Protein AF-A0A4U8UQZ9-F1 (afdb_monomer_lite)

Foldseek 3Di:
DVVLVVVDVVVVVVVLCQLLDPPDPDDLLVSLLVCQVSVVLVCLLSSLVPPQDLVVLVVSCPDPCVVVGDPSSVVSSVVSSVVNLPPPDQPQDQAPVPRDGDRDPHPDQADPVPRHGNDDPPPDDDPDDDDDDDDDDDDDDDDDDDDDDDDDDDDDD

Secondary structure (DSSP, 8-state):
-HHHHTT-HHHHHHHHHHHHSTT--S-HHHHHHHHHTTT-GGGHHHHHTT---HHHHHHHHTSGGGTTS-HHHHHHHHHHHHHHTT--S--EEE-TTT--EEE-SSS--B-TTT--BS----------PPP--------------------------

Structure (mmCIF, N/CA/C/O backbone):
data_AF-A0A4U8UQZ9-F1
#
_entry.id   AF-A0A4U8UQZ9-F1
#
loop_
_atom_site.group_PDB
_atom_site.id
_atom_site.type_symbol
_atom_site.label_atom_id
_atom_site.label_alt_id
_atom_site.label_comp_id
_atom_site.label_asym_id
_atom_site.label_entity_id
_atom_site.label_seq_id
_atom_site.pdbx_PDB_ins_code
_atom_site.Cartn_x
_atom_site.Cartn_y
_atom_site.Cartn_z
_atom_site.occupancy
_atom_site.B_iso_or_equiv
_atom_site.auth_seq_id
_atom_site.auth_comp_id
_atom_site.auth_asym_id
_atom_site.auth_atom_id
_atom_site.pdbx_PDB_model_num
ATOM 1 N N . MET A 1 1 ? 17.374 1.036 -7.612 1.00 59.91 1 MET A N 1
ATOM 2 C CA . MET A 1 1 ? 17.703 1.824 -8.823 1.00 59.91 1 MET A CA 1
ATOM 3 C C . MET A 1 1 ? 18.628 1.120 -9.806 1.00 59.91 1 MET A C 1
ATOM 5 O O . MET A 1 1 ? 18.179 0.975 -10.926 1.00 59.91 1 MET A O 1
ATOM 9 N N . ALA A 1 2 ? 19.851 0.679 -9.466 1.00 73.25 2 ALA A N 1
ATOM 10 C CA . ALA A 1 2 ? 20.777 0.094 -10.462 1.00 73.25 2 ALA A CA 1
ATOM 11 C C . ALA A 1 2 ? 20.143 -1.026 -11.321 1.00 73.25 2 ALA A C 1
ATOM 13 O O . ALA A 1 2 ? 20.048 -0.868 -12.531 1.00 73.25 2 ALA A O 1
ATOM 14 N N . ALA A 1 3 ? 19.578 -2.068 -10.698 1.00 69.81 3 ALA A N 1
ATOM 15 C CA . ALA A 1 3 ? 18.838 -3.125 -11.403 1.00 69.81 3 ALA A CA 1
ATOM 16 C C . ALA A 1 3 ? 17.674 -2.599 -12.271 1.00 69.81 3 ALA A C 1
ATOM 18 O O . ALA A 1 3 ? 17.445 -3.097 -13.366 1.00 69.81 3 ALA A O 1
ATOM 19 N N . CYS A 1 4 ? 16.982 -1.554 -11.808 1.00 76.12 4 CYS A N 1
ATOM 20 C CA . CYS A 1 4 ? 15.866 -0.920 -12.514 1.00 76.12 4 CYS A CA 1
ATOM 21 C C . CYS A 1 4 ? 16.329 -0.101 -13.738 1.00 76.12 4 CYS A C 1
ATOM 23 O O . CYS A 1 4 ? 15.551 0.082 -14.660 1.00 76.12 4 CYS A O 1
ATOM 25 N N . LYS A 1 5 ? 17.594 0.351 -13.773 1.00 79.12 5 LYS A N 1
ATOM 26 C CA . LYS A 1 5 ? 18.239 0.962 -14.954 1.00 79.12 5 LYS A CA 1
ATOM 27 C C . LYS A 1 5 ? 18.824 -0.063 -15.935 1.00 79.12 5 LYS A C 1
ATOM 29 O O . LYS A 1 5 ? 19.205 0.314 -17.032 1.00 79.12 5 LYS A O 1
ATOM 34 N N . MET A 1 6 ? 18.957 -1.325 -15.523 1.00 79.75 6 MET A N 1
ATOM 35 C CA . MET A 1 6 ? 19.452 -2.421 -16.369 1.00 79.75 6 MET A CA 1
ATOM 36 C C . MET A 1 6 ? 18.316 -3.197 -17.051 1.00 79.75 6 MET A C 1
ATOM 38 O O . MET A 1 6 ? 18.593 -4.184 -17.724 1.00 79.75 6 MET A O 1
ATOM 42 N N . GLU A 1 7 ? 17.058 -2.810 -16.800 1.00 76.25 7 GLU A N 1
ATOM 43 C CA . GLU A 1 7 ? 15.822 -3.352 -17.398 1.00 76.25 7 GLU A CA 1
ATOM 44 C C . GLU A 1 7 ? 15.680 -4.889 -17.350 1.00 76.25 7 GLU A C 1
ATOM 46 O O . GLU A 1 7 ? 14.854 -5.483 -18.033 1.00 76.25 7 GLU A O 1
ATOM 51 N N . SER A 1 8 ? 16.458 -5.554 -16.490 1.00 84.44 8 SER A N 1
ATOM 52 C CA . SER A 1 8 ? 16.518 -7.011 -16.395 1.00 84.44 8 SER A CA 1
ATOM 53 C C . SER A 1 8 ? 15.419 -7.533 -15.458 1.00 84.44 8 SER A C 1
ATOM 55 O O . SER A 1 8 ? 15.542 -7.375 -14.234 1.00 84.44 8 SER A O 1
ATOM 57 N N . PRO A 1 9 ? 14.363 -8.199 -15.972 1.00 80.69 9 PRO A N 1
ATOM 58 C CA . PRO A 1 9 ? 13.234 -8.630 -15.146 1.00 80.69 9 PRO A CA 1
ATOM 59 C C . PRO A 1 9 ? 13.654 -9.678 -14.108 1.00 80.69 9 PRO A C 1
ATOM 61 O O . PRO A 1 9 ? 13.239 -9.604 -12.955 1.00 80.69 9 PRO A O 1
ATOM 64 N N . GLY A 1 10 ? 14.554 -10.601 -14.467 1.00 84.50 10 GLY A N 1
ATOM 65 C CA . GLY A 1 10 ? 15.075 -11.609 -13.539 1.00 84.50 10 GLY A CA 1
ATOM 66 C C . GLY A 1 10 ? 15.929 -11.022 -12.407 1.00 84.50 10 GLY A C 1
ATOM 67 O O . GLY A 1 10 ? 15.913 -11.544 -11.291 1.00 84.50 10 GLY A O 1
ATOM 68 N N . LEU A 1 11 ? 16.647 -9.917 -12.652 1.00 86.25 11 LEU A N 1
ATOM 69 C CA . LEU A 1 11 ? 17.384 -9.212 -11.600 1.00 86.25 11 LEU A CA 1
ATOM 70 C C . LEU A 1 11 ? 16.430 -8.427 -10.690 1.00 86.25 11 LEU A C 1
ATOM 72 O O . LEU A 1 11 ? 16.556 -8.507 -9.469 1.00 86.25 11 LEU A O 1
ATOM 76 N N . LEU A 1 12 ? 15.446 -7.731 -11.269 1.00 85.94 12 LEU A N 1
ATOM 77 C CA . LEU A 1 12 ? 14.392 -7.033 -10.527 1.00 85.94 12 LEU A CA 1
ATOM 78 C C . LEU A 1 12 ? 13.613 -7.984 -9.610 1.00 85.94 12 LEU A C 1
ATOM 80 O O . LEU A 1 12 ? 13.475 -7.702 -8.420 1.00 85.94 12 LEU A O 1
ATOM 84 N N . GLN A 1 13 ? 13.184 -9.137 -10.129 1.00 85.38 13 GLN A N 1
ATOM 85 C CA . GLN A 1 13 ? 12.465 -10.155 -9.364 1.00 85.38 13 GLN A CA 1
ATOM 86 C C . GLN A 1 13 ? 13.319 -10.702 -8.209 1.00 85.38 13 GLN A C 1
ATOM 88 O O . GLN A 1 13 ? 12.839 -10.765 -7.078 1.00 85.38 13 GLN A O 1
ATOM 93 N N . LYS A 1 14 ? 14.609 -11.001 -8.438 1.00 89.12 14 LYS A N 1
ATOM 94 C CA . LYS A 1 14 ? 15.541 -11.404 -7.365 1.00 89.12 14 LYS A CA 1
ATOM 95 C C . LYS A 1 14 ? 15.710 -10.318 -6.300 1.00 89.12 14 LYS A C 1
ATOM 97 O O . LYS A 1 14 ? 15.628 -10.620 -5.109 1.00 89.12 14 LYS A O 1
ATOM 102 N N . CYS A 1 15 ? 15.899 -9.058 -6.699 1.00 90.38 15 CYS A N 1
ATOM 103 C CA . CYS A 1 15 ? 15.970 -7.934 -5.762 1.00 90.38 15 CYS A CA 1
ATOM 104 C C . CYS A 1 15 ? 14.686 -7.805 -4.929 1.00 90.38 15 CYS A C 1
ATOM 106 O O . CYS A 1 15 ? 14.767 -7.562 -3.728 1.00 90.38 15 CYS A O 1
ATOM 108 N N . ALA A 1 16 ? 13.516 -8.006 -5.536 1.00 91.00 16 ALA A N 1
ATOM 109 C CA . ALA A 1 16 ? 12.230 -7.926 -4.855 1.00 91.00 16 ALA A CA 1
ATOM 110 C C . ALA A 1 16 ? 11.986 -9.102 -3.892 1.00 91.00 16 ALA A C 1
ATOM 112 O O . ALA A 1 16 ? 11.505 -8.886 -2.781 1.00 91.00 16 ALA A O 1
ATOM 113 N N . SER A 1 17 ? 12.385 -10.327 -4.255 1.00 91.62 17 SER A N 1
ATOM 114 C CA . SER A 1 17 ? 12.354 -11.481 -3.345 1.00 91.62 17 SER A CA 1
ATOM 115 C C . SER A 1 17 ? 13.233 -11.264 -2.109 1.00 91.62 17 SER A C 1
ATOM 117 O O . SER A 1 17 ? 12.796 -11.556 -0.998 1.00 91.62 17 SER A O 1
ATOM 119 N N . ILE A 1 18 ? 14.431 -10.688 -2.272 1.00 93.00 18 ILE A N 1
ATOM 120 C CA . ILE A 1 18 ? 15.293 -10.290 -1.145 1.00 93.00 18 ILE A CA 1
ATOM 121 C C . ILE A 1 18 ? 14.617 -9.178 -0.328 1.00 93.00 18 ILE A C 1
ATOM 123 O O . ILE A 1 18 ? 14.542 -9.255 0.897 1.00 93.00 18 ILE A O 1
ATOM 127 N N . LEU A 1 19 ? 14.063 -8.159 -0.988 1.00 94.06 19 LEU A N 1
ATOM 128 C CA . LEU A 1 19 ? 13.401 -7.032 -0.329 1.00 94.06 19 LEU A CA 1
ATOM 129 C C . LEU A 1 19 ? 12.183 -7.457 0.510 1.00 94.06 19 LEU A C 1
ATOM 131 O O . LEU A 1 19 ? 11.904 -6.839 1.537 1.00 94.06 19 LEU A O 1
ATOM 135 N N . LEU A 1 20 ? 11.483 -8.524 0.117 1.00 94.62 20 LEU A N 1
ATOM 136 C CA . LEU A 1 20 ? 10.354 -9.102 0.854 1.00 94.62 20 LEU A CA 1
ATOM 137 C C . LEU A 1 20 ? 10.741 -10.216 1.841 1.00 94.62 20 LEU A C 1
ATOM 139 O O . LEU A 1 20 ? 9.889 -10.655 2.611 1.00 94.62 20 LEU A O 1
ATOM 143 N N . ALA A 1 21 ? 12.002 -10.653 1.880 1.00 94.00 21 ALA A N 1
ATOM 144 C CA . ALA A 1 21 ? 12.445 -11.692 2.805 1.00 94.00 21 ALA A CA 1
ATOM 145 C C . ALA A 1 21 ? 12.330 -11.241 4.281 1.00 94.00 21 ALA A C 1
ATOM 147 O O . ALA A 1 21 ? 12.571 -10.068 4.595 1.00 94.00 21 ALA A O 1
ATOM 148 N N . PRO A 1 22 ? 11.999 -12.142 5.227 1.00 88.62 22 PRO A N 1
ATOM 149 C CA . PRO A 1 22 ? 11.799 -11.768 6.630 1.00 88.62 22 PRO A CA 1
ATOM 150 C C . PRO A 1 22 ? 13.084 -11.255 7.301 1.00 88.62 22 PRO A C 1
ATOM 152 O O . PRO A 1 22 ? 13.012 -10.368 8.143 1.00 88.62 22 PRO A O 1
ATOM 155 N N . HIS A 1 23 ? 14.258 -11.741 6.884 1.00 91.56 23 HIS A N 1
ATOM 156 C CA . HIS A 1 23 ? 15.564 -11.358 7.438 1.00 91.56 23 HIS A CA 1
ATOM 157 C C . HIS A 1 23 ? 16.089 -9.980 6.974 1.00 91.56 23 HIS A C 1
ATOM 159 O O . HIS A 1 23 ? 17.131 -9.528 7.448 1.00 91.56 23 HIS A O 1
ATOM 165 N N . THR A 1 24 ? 15.410 -9.313 6.035 1.00 94.06 24 THR A N 1
ATOM 166 C CA . THR A 1 24 ? 15.870 -8.040 5.453 1.00 94.06 24 THR A CA 1
ATOM 167 C C . THR A 1 24 ? 15.703 -6.876 6.435 1.00 94.06 24 THR A C 1
ATOM 169 O O . THR A 1 24 ? 14.590 -6.529 6.826 1.00 94.06 24 THR A O 1
ATOM 172 N N . GLN A 1 25 ? 16.806 -6.216 6.794 1.00 93.25 25 GLN A N 1
ATOM 173 C CA . GLN A 1 25 ? 16.871 -5.182 7.843 1.00 93.25 25 GLN A CA 1
ATOM 174 C C . GLN A 1 25 ? 16.341 -3.797 7.405 1.00 93.25 25 GLN A C 1
ATOM 176 O O . GLN A 1 25 ? 16.860 -2.757 7.799 1.00 93.25 25 GLN A O 1
ATOM 181 N N . LEU A 1 26 ? 15.304 -3.771 6.562 1.00 94.25 26 LEU A N 1
ATOM 182 C CA . LEU A 1 26 ? 14.611 -2.560 6.115 1.00 94.25 26 LEU A CA 1
ATOM 183 C C . LEU A 1 26 ? 13.177 -2.552 6.647 1.00 94.25 26 LEU A C 1
ATOM 185 O O . LEU A 1 26 ? 12.492 -3.578 6.607 1.00 94.25 26 LEU A O 1
ATOM 189 N N . SER A 1 27 ? 12.699 -1.386 7.089 1.00 94.00 27 SER A N 1
ATOM 190 C CA . SER A 1 27 ? 11.305 -1.216 7.514 1.00 94.00 27 SER A CA 1
ATOM 191 C C . SER A 1 27 ? 10.341 -1.464 6.350 1.00 94.00 27 SER A C 1
ATOM 193 O O . SER A 1 27 ? 10.671 -1.227 5.184 1.00 94.00 27 SER A O 1
ATOM 195 N N . VAL A 1 28 ? 9.119 -1.918 6.651 1.00 94.94 28 VAL A N 1
ATOM 196 C CA . VAL A 1 28 ? 8.124 -2.250 5.614 1.00 94.94 28 VAL A CA 1
ATOM 197 C C . VAL A 1 28 ? 7.804 -1.047 4.718 1.00 94.94 28 VAL A C 1
ATOM 199 O O . VAL A 1 28 ? 7.580 -1.219 3.525 1.00 94.94 28 VAL A O 1
ATOM 202 N N . PHE A 1 29 ? 7.882 0.176 5.244 1.00 96.50 29 PHE A N 1
ATOM 203 C CA . PHE A 1 29 ? 7.692 1.403 4.469 1.00 96.50 29 PHE A CA 1
ATOM 204 C C . PHE A 1 29 ? 8.840 1.709 3.501 1.00 96.50 29 PHE A C 1
ATOM 206 O O . PHE A 1 29 ? 8.591 2.127 2.370 1.00 96.50 29 PHE A O 1
ATOM 213 N N . VAL A 1 30 ? 10.094 1.448 3.891 1.00 95.75 30 VAL A N 1
ATOM 214 C CA . VAL A 1 30 ? 11.244 1.559 2.977 1.00 95.75 30 VAL A CA 1
ATOM 215 C C . VAL A 1 30 ? 11.158 0.486 1.889 1.00 95.75 30 VAL A C 1
ATOM 217 O O . VAL A 1 30 ? 11.375 0.793 0.718 1.00 95.75 30 VAL A O 1
ATOM 220 N N . ARG A 1 31 ? 10.757 -0.745 2.241 1.00 96.44 31 ARG A N 1
ATOM 221 C CA . ARG A 1 31 ? 10.490 -1.821 1.268 1.00 96.44 31 ARG A CA 1
ATOM 222 C C . ARG A 1 31 ? 9.396 -1.414 0.270 1.00 96.44 31 ARG A C 1
ATOM 224 O O . ARG A 1 31 ? 9.630 -1.469 -0.933 1.00 96.44 31 ARG A O 1
ATOM 231 N N . LEU A 1 32 ? 8.254 -0.921 0.758 1.00 96.88 32 LEU A N 1
ATOM 232 C CA . LEU A 1 32 ? 7.142 -0.413 -0.056 1.00 96.88 32 LEU A CA 1
ATOM 233 C C . LEU A 1 32 ? 7.603 0.697 -1.016 1.00 96.88 32 LEU A C 1
ATOM 235 O O . LEU A 1 32 ? 7.371 0.612 -2.219 1.00 96.88 32 LEU A O 1
ATOM 239 N N . SER A 1 33 ? 8.319 1.695 -0.490 1.00 96.12 33 SER A N 1
ATOM 240 C CA . SER A 1 33 ? 8.832 2.840 -1.257 1.00 96.12 33 SER A CA 1
ATOM 241 C C . SER A 1 33 ? 9.821 2.430 -2.354 1.00 96.12 33 SER A C 1
ATOM 243 O O . SER A 1 33 ? 9.914 3.092 -3.383 1.00 96.12 33 SER A O 1
ATOM 245 N N . LEU A 1 34 ? 10.583 1.351 -2.148 1.00 94.94 34 LEU A N 1
ATOM 246 C CA . LEU A 1 34 ? 11.518 0.818 -3.143 1.00 94.94 34 LEU A CA 1
ATOM 247 C C . LEU A 1 34 ? 10.819 -0.008 -4.233 1.00 94.94 34 LEU A C 1
ATOM 249 O O . LEU A 1 34 ? 11.265 0.031 -5.379 1.00 94.94 34 LEU A O 1
ATOM 253 N N . LEU A 1 35 ? 9.732 -0.716 -3.903 1.00 95.19 35 LEU A N 1
ATOM 254 C CA . LEU A 1 35 ? 8.890 -1.403 -4.890 1.00 95.19 35 LEU A CA 1
ATOM 255 C C . LEU A 1 35 ? 8.160 -0.395 -5.787 1.00 95.19 35 LEU A C 1
ATOM 257 O O . LEU A 1 35 ? 8.217 -0.521 -7.007 1.00 95.19 35 LEU A O 1
ATOM 261 N N . ASP A 1 36 ? 7.548 0.629 -5.185 1.00 95.56 36 ASP A N 1
ATOM 262 C CA . ASP A 1 36 ? 6.826 1.705 -5.879 1.00 95.56 36 ASP A CA 1
ATOM 263 C C . ASP A 1 36 ? 7.738 2.460 -6.866 1.00 95.56 36 ASP A C 1
ATOM 265 O O . ASP A 1 36 ? 7.461 2.522 -8.061 1.00 95.56 36 ASP A O 1
ATOM 269 N N . ARG A 1 37 ? 8.916 2.917 -6.412 1.00 93.44 37 ARG A N 1
ATOM 270 C CA . ARG A 1 37 ? 9.893 3.649 -7.250 1.00 93.44 37 ARG A CA 1
ATOM 271 C C . ARG A 1 37 ? 10.551 2.830 -8.368 1.00 93.44 37 ARG A C 1
ATOM 273 O O . ARG A 1 37 ? 11.208 3.417 -9.224 1.00 93.44 37 ARG A O 1
ATOM 280 N N . CYS A 1 38 ? 10.428 1.502 -8.355 1.00 92.00 38 CYS A N 1
ATOM 281 C CA . CYS A 1 38 ? 10.831 0.640 -9.472 1.00 92.00 38 CYS A CA 1
ATOM 282 C C . CYS A 1 38 ? 9.629 -0.056 -10.139 1.00 92.00 38 CYS A C 1
ATOM 284 O O . CYS A 1 38 ? 9.819 -1.049 -10.835 1.00 92.00 38 CYS A O 1
ATOM 286 N N . TYR A 1 39 ? 8.412 0.475 -9.956 1.00 91.56 39 TYR A N 1
ATOM 287 C CA . TYR A 1 39 ? 7.171 0.048 -10.617 1.00 91.56 39 TYR A CA 1
ATOM 288 C C . TYR A 1 39 ? 6.756 -1.415 -10.372 1.00 91.56 39 TYR A C 1
ATOM 290 O O . TYR A 1 39 ? 5.914 -1.959 -11.087 1.00 91.56 39 TYR A O 1
ATOM 298 N N . LEU A 1 40 ? 7.281 -2.051 -9.317 1.00 92.19 40 LEU A N 1
ATOM 299 C CA . LEU A 1 40 ? 7.018 -3.448 -8.938 1.00 92.19 40 LEU A CA 1
ATOM 300 C C . LEU A 1 40 ? 5.676 -3.588 -8.195 1.00 92.19 40 LEU A C 1
ATOM 302 O O . LEU A 1 40 ? 5.581 -4.167 -7.110 1.00 92.19 40 LEU A O 1
ATOM 306 N N . HIS A 1 41 ? 4.626 -3.008 -8.776 1.00 92.94 41 HIS A N 1
ATOM 307 C CA . HIS A 1 41 ? 3.338 -2.783 -8.125 1.00 92.94 41 HIS A CA 1
ATOM 308 C C . HIS A 1 41 ? 2.601 -4.071 -7.734 1.00 92.94 41 HIS A C 1
ATOM 310 O O . HIS A 1 41 ? 1.861 -4.073 -6.755 1.00 92.94 41 HIS A O 1
ATOM 316 N N . GLU A 1 42 ? 2.822 -5.168 -8.459 1.00 92.06 42 GLU A N 1
ATOM 317 C CA . GLU A 1 42 ? 2.255 -6.494 -8.162 1.00 92.06 42 GLU A CA 1
ATOM 318 C C . GLU A 1 42 ? 2.712 -7.030 -6.795 1.00 92.06 42 GLU A C 1
ATOM 320 O O . GLU A 1 42 ? 2.003 -7.783 -6.133 1.00 92.06 42 GLU A O 1
ATOM 325 N N . MET A 1 43 ? 3.883 -6.589 -6.328 1.00 94.31 43 MET A N 1
ATOM 326 C CA . MET A 1 43 ? 4.504 -7.052 -5.087 1.00 94.31 43 MET A CA 1
ATOM 327 C C . MET A 1 43 ? 4.172 -6.154 -3.880 1.00 94.31 43 MET A C 1
ATOM 329 O O . MET A 1 43 ? 4.531 -6.486 -2.745 1.00 94.31 43 MET A O 1
ATOM 333 N N . LEU A 1 44 ? 3.443 -5.046 -4.085 1.00 95.50 44 LEU A N 1
ATOM 334 C CA . LEU A 1 44 ? 3.007 -4.148 -3.007 1.00 95.50 44 LEU A CA 1
ATOM 335 C C . LEU A 1 44 ? 2.070 -4.848 -2.018 1.00 95.50 44 LEU A C 1
ATOM 337 O O . LEU A 1 44 ? 2.215 -4.658 -0.814 1.00 95.50 44 LEU A O 1
ATOM 341 N N . GLU A 1 45 ? 1.149 -5.690 -2.489 1.00 95.19 45 GLU A N 1
ATOM 342 C CA . GLU A 1 45 ? 0.203 -6.400 -1.617 1.00 95.19 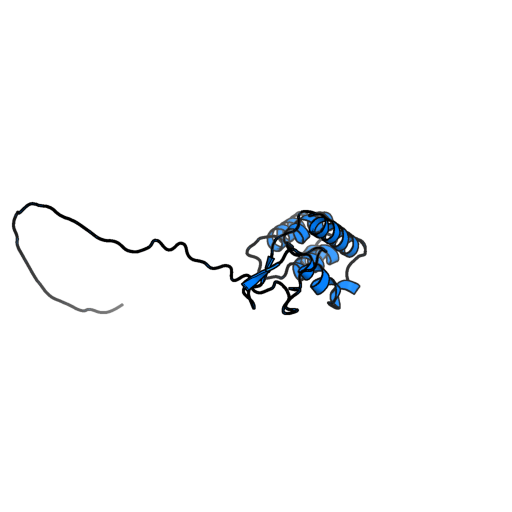45 GLU A CA 1
ATOM 343 C C . GLU A 1 45 ? 0.926 -7.394 -0.687 1.00 95.19 45 GLU A C 1
ATOM 345 O O . GLU A 1 45 ? 0.660 -7.436 0.516 1.00 95.19 45 GLU A O 1
ATOM 350 N N . GLN A 1 46 ? 1.931 -8.113 -1.204 1.00 95.75 46 GLN A N 1
ATOM 351 C CA . GLN A 1 46 ? 2.801 -8.968 -0.392 1.00 95.75 46 GLN A CA 1
ATOM 352 C C . GLN A 1 46 ? 3.651 -8.149 0.597 1.00 95.75 46 GLN A C 1
ATOM 354 O O . GLN A 1 46 ? 3.862 -8.589 1.728 1.00 95.75 46 GLN A O 1
ATOM 359 N N . CYS A 1 47 ? 4.091 -6.943 0.219 1.00 96.81 47 CYS A N 1
ATOM 360 C CA . CYS A 1 47 ? 4.782 -6.028 1.129 1.00 96.81 47 CYS A CA 1
ATOM 361 C C . CYS A 1 47 ? 3.870 -5.577 2.281 1.00 96.81 47 CYS A C 1
ATOM 363 O O . CYS A 1 47 ? 4.222 -5.695 3.454 1.00 96.81 47 CYS A O 1
ATOM 365 N N . LEU A 1 48 ? 2.663 -5.117 1.953 1.00 96.56 48 LEU A N 1
ATOM 366 C CA . LEU A 1 48 ? 1.647 -4.668 2.905 1.00 96.56 48 LEU A CA 1
ATOM 367 C C . LEU A 1 48 ? 1.116 -5.810 3.781 1.00 96.56 48 LEU A C 1
ATOM 369 O O . LEU A 1 48 ? 0.681 -5.566 4.908 1.00 96.56 48 LEU A O 1
ATOM 373 N N . ARG A 1 49 ? 1.208 -7.068 3.326 1.00 95.12 49 ARG A N 1
ATOM 374 C CA . ARG A 1 49 ? 0.869 -8.246 4.137 1.00 95.12 49 ARG A CA 1
ATOM 375 C C . ARG A 1 49 ? 1.717 -8.403 5.403 1.00 95.12 49 ARG A C 1
ATOM 377 O O . ARG A 1 49 ? 1.197 -8.988 6.352 1.00 95.12 49 ARG A O 1
ATOM 384 N N . MET A 1 50 ? 2.921 -7.820 5.461 1.00 94.19 50 MET A N 1
ATOM 385 C CA . MET A 1 50 ? 3.756 -7.743 6.675 1.00 94.19 50 MET A CA 1
ATOM 386 C C . MET A 1 50 ? 3.242 -6.744 7.732 1.00 94.19 50 MET A C 1
ATOM 388 O O . MET A 1 50 ? 3.752 -6.718 8.849 1.00 94.19 50 MET A O 1
ATOM 392 N N . ILE A 1 51 ? 2.260 -5.895 7.406 1.00 92.88 51 ILE A N 1
ATOM 393 C CA . ILE A 1 51 ? 1.739 -4.875 8.326 1.00 92.88 51 ILE A CA 1
ATOM 394 C C . ILE A 1 51 ? 0.509 -5.425 9.038 1.00 92.88 51 ILE A C 1
ATOM 396 O O . ILE A 1 51 ? -0.542 -5.607 8.420 1.00 92.88 51 ILE A O 1
ATOM 400 N N . HIS A 1 52 ? 0.638 -5.711 10.331 1.00 88.75 52 HIS A N 1
ATOM 401 C CA . HIS A 1 52 ? -0.400 -6.384 11.122 1.00 88.75 52 HIS A CA 1
ATOM 402 C C . HIS A 1 52 ? -1.249 -5.428 11.974 1.00 88.75 52 HIS A C 1
ATOM 404 O O . HIS A 1 52 ? -2.245 -5.862 12.553 1.00 88.75 52 HIS A O 1
ATOM 410 N N . ARG A 1 53 ? -0.875 -4.145 12.034 1.00 84.25 53 ARG A N 1
ATOM 411 C CA . ARG A 1 53 ? -1.513 -3.099 12.844 1.00 84.25 53 ARG A CA 1
ATOM 412 C C . ARG A 1 53 ? -1.925 -1.901 11.984 1.00 84.25 53 ARG A C 1
ATOM 414 O O . ARG A 1 53 ? -1.098 -1.445 11.192 1.00 84.25 53 ARG A O 1
ATOM 421 N N . PRO A 1 54 ? -3.154 -1.369 12.111 1.00 87.50 54 PRO A N 1
ATOM 422 C CA . PRO A 1 54 ? -3.542 -0.142 11.417 1.00 87.50 54 PRO A CA 1
ATOM 423 C C . PRO A 1 54 ? -2.715 1.073 11.868 1.00 87.50 54 PRO A C 1
ATOM 425 O O . PRO A 1 54 ? -2.449 1.942 11.042 1.00 87.50 54 PRO A O 1
ATOM 428 N N . GLU A 1 55 ? -2.242 1.114 13.121 1.00 86.69 55 GLU A N 1
ATOM 429 C CA . GLU A 1 55 ? -1.397 2.201 13.643 1.00 86.69 55 GLU A CA 1
ATOM 430 C C . GLU A 1 55 ? -0.135 2.397 12.785 1.00 86.69 55 GLU A C 1
ATOM 432 O O . GLU A 1 55 ? 0.195 3.524 12.431 1.00 86.69 55 GLU A O 1
ATOM 437 N N . GLN A 1 56 ? 0.496 1.304 12.338 1.00 90.06 56 GLN A N 1
ATOM 438 C CA . GLN A 1 56 ? 1.688 1.354 11.482 1.00 90.06 56 GLN A CA 1
ATOM 439 C C . GLN A 1 56 ? 1.410 2.036 10.131 1.00 90.06 56 GLN A C 1
ATOM 441 O O . GLN A 1 56 ? 2.268 2.740 9.609 1.00 90.06 56 GLN A O 1
ATOM 446 N N . LEU A 1 57 ? 0.210 1.870 9.556 1.00 93.56 57 LEU A N 1
ATOM 447 C CA . LEU A 1 57 ? -0.175 2.562 8.317 1.00 93.56 57 LEU A CA 1
ATOM 448 C C . LEU A 1 57 ? -0.427 4.052 8.557 1.00 93.56 57 LEU A C 1
ATOM 450 O O . LEU A 1 57 ? -0.068 4.869 7.710 1.00 93.56 57 LEU A O 1
ATOM 454 N N . LEU A 1 58 ? -0.998 4.406 9.711 1.00 92.19 58 LEU A N 1
ATOM 455 C CA . LEU A 1 58 ? -1.204 5.798 10.110 1.00 92.19 58 LEU A CA 1
ATOM 456 C C . LEU A 1 58 ? 0.143 6.499 10.359 1.00 92.19 58 LEU A C 1
ATOM 458 O O . LEU A 1 58 ? 0.357 7.602 9.858 1.00 92.19 58 LEU A O 1
ATOM 462 N N . GLU A 1 59 ? 1.081 5.850 11.051 1.00 90.88 59 GLU A N 1
ATOM 463 C CA . GLU A 1 59 ? 2.473 6.302 11.227 1.00 90.88 59 GLU A CA 1
ATOM 464 C C . GLU A 1 59 ? 3.202 6.461 9.883 1.00 90.88 59 GLU A C 1
ATOM 466 O O . GLU A 1 59 ? 3.923 7.435 9.675 1.00 90.88 59 GLU A O 1
ATOM 471 N N . MET A 1 60 ? 3.002 5.533 8.942 1.00 94.44 60 MET A N 1
ATOM 472 C CA . MET A 1 60 ? 3.556 5.626 7.586 1.00 94.44 60 MET A CA 1
ATOM 473 C C . MET A 1 60 ? 2.975 6.809 6.804 1.00 94.44 60 MET A C 1
ATOM 475 O O . MET A 1 60 ? 3.730 7.516 6.142 1.00 94.44 60 MET A O 1
ATOM 479 N N . SER A 1 61 ? 1.666 7.071 6.910 1.00 94.50 61 SER A N 1
ATOM 480 C CA . SER A 1 61 ? 1.017 8.199 6.222 1.00 94.50 61 SER A CA 1
ATOM 481 C C . SER A 1 61 ? 1.421 9.587 6.740 1.00 94.50 61 SER A C 1
ATOM 483 O O . SER A 1 61 ? 1.216 10.576 6.047 1.00 94.50 61 SER A O 1
ATOM 485 N N . GLN A 1 62 ? 2.036 9.672 7.925 1.00 93.69 62 GLN A N 1
ATOM 486 C CA . GLN A 1 62 ? 2.546 10.924 8.504 1.00 93.69 62 GLN A CA 1
ATOM 487 C C . GLN A 1 62 ? 3.995 11.248 8.090 1.00 93.69 62 GLN A C 1
ATOM 489 O O . GLN A 1 62 ? 4.505 12.322 8.404 1.00 93.69 62 GLN A O 1
ATOM 494 N N . GLN A 1 63 ? 4.690 10.337 7.402 1.00 93.62 63 GLN A N 1
ATOM 495 C CA . GLN A 1 63 ? 6.075 10.543 6.972 1.00 93.62 63 GLN A CA 1
ATOM 496 C C . GLN A 1 63 ? 6.127 11.246 5.613 1.00 93.62 63 GLN A C 1
ATOM 498 O O . GLN A 1 63 ? 5.418 10.852 4.695 1.00 93.62 63 GLN A O 1
ATOM 503 N N . GLN A 1 64 ? 7.037 12.211 5.434 1.00 93.19 64 GLN A N 1
ATOM 504 C CA . GLN A 1 64 ? 7.181 12.989 4.186 1.00 93.19 64 GLN A CA 1
ATOM 505 C C . GLN A 1 64 ? 7.283 12.120 2.916 1.00 93.19 64 GLN A C 1
ATOM 507 O O . GLN A 1 64 ? 6.755 12.481 1.869 1.00 93.19 64 GLN A O 1
ATOM 512 N N . THR A 1 65 ? 7.903 10.938 3.014 1.00 92.38 65 THR A N 1
ATOM 513 C CA . THR A 1 65 ? 8.005 9.960 1.917 1.00 92.38 65 THR A CA 1
ATOM 514 C C . THR A 1 65 ? 6.645 9.482 1.386 1.00 92.38 65 THR A C 1
ATOM 516 O O . THR A 1 65 ? 6.581 9.050 0.238 1.00 92.38 65 THR A O 1
ATOM 519 N N . TYR A 1 66 ? 5.566 9.564 2.174 1.00 95.75 66 TYR A N 1
ATOM 520 C CA . TYR A 1 66 ? 4.212 9.167 1.773 1.00 95.75 66 TYR A CA 1
ATOM 521 C C . TYR A 1 66 ? 3.676 10.019 0.617 1.00 95.75 66 TYR A C 1
ATOM 523 O O . TYR A 1 66 ? 3.098 9.476 -0.323 1.00 95.75 66 TYR A O 1
ATOM 531 N N . GLU A 1 67 ? 3.949 11.326 0.613 1.00 94.62 67 GLU A N 1
ATOM 532 C CA . GLU A 1 67 ? 3.563 12.207 -0.500 1.00 94.62 67 GLU A CA 1
ATOM 533 C C . GLU A 1 67 ? 4.376 11.948 -1.775 1.00 94.62 67 GLU A C 1
ATOM 535 O O . GLU A 1 67 ? 3.925 12.256 -2.877 1.00 94.62 67 GLU A O 1
ATOM 540 N N . CYS A 1 68 ? 5.539 11.303 -1.647 1.00 95.62 68 CYS A N 1
ATOM 541 C CA . CYS A 1 68 ? 6.338 10.830 -2.775 1.00 95.62 68 CYS A CA 1
ATOM 542 C C . CYS A 1 68 ? 5.896 9.457 -3.319 1.00 95.62 68 CYS A C 1
ATOM 544 O O . CYS A 1 68 ? 6.546 8.957 -4.238 1.00 95.62 68 CYS A O 1
ATOM 546 N N . LEU A 1 69 ? 4.862 8.820 -2.751 1.00 97.25 69 LEU A N 1
ATOM 547 C CA . LEU A 1 69 ? 4.339 7.541 -3.241 1.00 97.25 69 LEU A CA 1
ATOM 548 C C . LEU A 1 69 ? 3.321 7.733 -4.367 1.00 97.25 69 LEU A C 1
ATOM 550 O O . LEU A 1 69 ? 2.473 8.637 -4.335 1.00 97.25 69 LEU A O 1
ATOM 554 N N . SER A 1 70 ? 3.341 6.804 -5.324 1.00 97.50 70 SER A N 1
ATOM 555 C CA . SER A 1 70 ? 2.335 6.741 -6.380 1.00 97.50 70 SER A CA 1
ATOM 556 C C . SER A 1 70 ? 0.923 6.599 -5.803 1.00 97.50 70 SER A C 1
ATOM 558 O O . SER A 1 70 ? 0.702 6.032 -4.726 1.00 97.50 70 SER A O 1
ATOM 560 N N . THR A 1 71 ? -0.074 7.054 -6.564 1.00 97.00 71 THR A N 1
ATOM 561 C CA . THR A 1 71 ? -1.491 6.861 -6.226 1.00 97.00 71 THR A CA 1
ATOM 562 C C . THR A 1 71 ? -1.829 5.381 -6.024 1.00 97.00 71 THR A C 1
ATOM 564 O O . THR A 1 71 ? -2.673 5.067 -5.191 1.00 97.00 71 THR A O 1
ATOM 567 N N . LYS A 1 72 ? -1.130 4.462 -6.714 1.00 97.19 72 LYS A N 1
ATOM 568 C CA . LYS A 1 72 ? -1.335 3.012 -6.585 1.00 97.19 72 LYS A CA 1
ATOM 569 C C . LYS A 1 72 ? -0.760 2.450 -5.282 1.00 97.19 72 LYS A C 1
ATOM 571 O O . LYS A 1 72 ? -1.393 1.590 -4.670 1.00 97.19 72 LYS A O 1
ATOM 576 N N . ALA A 1 73 ? 0.391 2.933 -4.810 1.00 97.62 73 ALA A N 1
ATOM 577 C CA . ALA A 1 73 ? 0.902 2.558 -3.489 1.00 97.62 73 ALA A CA 1
ATOM 578 C C . ALA A 1 73 ? 0.042 3.141 -2.358 1.00 97.62 73 ALA A C 1
ATOM 580 O O . ALA A 1 73 ? -0.278 2.423 -1.407 1.00 97.62 73 ALA A O 1
ATOM 581 N N . ARG A 1 74 ? -0.402 4.400 -2.486 1.00 97.94 74 ARG A N 1
ATOM 582 C CA . ARG A 1 74 ? -1.296 5.038 -1.507 1.00 97.94 74 ARG A CA 1
ATOM 583 C C . ARG A 1 74 ? -2.676 4.376 -1.446 1.00 97.94 74 ARG A C 1
ATOM 585 O O . ARG A 1 74 ? -3.138 4.091 -0.344 1.00 97.94 74 ARG A O 1
ATOM 592 N N . SER A 1 75 ? -3.293 4.031 -2.581 1.00 97.50 75 SER A N 1
ATOM 593 C CA . SER A 1 75 ? -4.547 3.257 -2.579 1.00 97.50 75 SER A CA 1
ATOM 594 C C . SER A 1 75 ? -4.351 1.880 -1.940 1.00 97.50 75 SER A C 1
ATOM 596 O O . SER A 1 75 ? -5.087 1.534 -1.024 1.00 97.50 75 SER A O 1
ATOM 598 N N . SER A 1 76 ? -3.284 1.155 -2.304 1.00 97.50 76 SER A N 1
ATOM 599 C CA . SER A 1 76 ? -2.972 -0.161 -1.722 1.00 97.50 76 SER A CA 1
ATOM 600 C C . SER A 1 76 ? -2.795 -0.102 -0.195 1.00 97.50 76 SER A C 1
ATOM 602 O O . SER A 1 76 ? -3.244 -0.998 0.523 1.00 97.50 76 SER A O 1
ATOM 604 N N . MET A 1 77 ? -2.174 0.963 0.335 1.00 97.31 77 MET A N 1
ATOM 605 C CA . MET A 1 77 ? -2.098 1.206 1.783 1.00 97.31 77 MET A CA 1
ATOM 606 C C . MET A 1 77 ? -3.484 1.392 2.415 1.00 97.31 77 MET A C 1
ATOM 608 O O . MET A 1 77 ? -3.732 0.842 3.490 1.00 97.31 77 MET A O 1
ATOM 612 N N . MET A 1 78 ? -4.392 2.125 1.764 1.00 96.25 78 MET A N 1
ATOM 613 C CA . MET A 1 78 ? -5.766 2.316 2.247 1.00 96.25 78 MET A CA 1
ATOM 614 C C . MET A 1 78 ? -6.594 1.028 2.165 1.00 96.25 78 MET A C 1
ATOM 616 O O . MET A 1 78 ? -7.324 0.723 3.105 1.00 96.25 78 MET A O 1
ATOM 620 N N . ASP A 1 79 ? -6.419 0.211 1.123 1.00 95.50 79 ASP A N 1
ATOM 621 C CA . ASP A 1 79 ? -7.042 -1.114 1.020 1.00 95.50 79 ASP A CA 1
ATOM 622 C C . ASP A 1 79 ? -6.584 -2.030 2.163 1.00 95.50 79 ASP A C 1
ATOM 624 O O . ASP A 1 79 ? -7.403 -2.674 2.830 1.00 95.50 79 ASP A O 1
ATOM 628 N N . ARG A 1 80 ? -5.276 -2.036 2.473 1.00 94.88 80 ARG A N 1
ATOM 629 C CA . ARG A 1 80 ? -4.740 -2.769 3.630 1.00 94.88 80 ARG A CA 1
ATOM 630 C C . ARG A 1 80 ? -5.309 -2.242 4.948 1.00 94.88 80 ARG A C 1
ATOM 632 O O . ARG A 1 80 ? -5.675 -3.055 5.798 1.00 94.88 80 ARG A O 1
ATOM 639 N N . LEU A 1 81 ? -5.421 -0.924 5.118 1.00 93.19 81 LEU A N 1
ATOM 640 C CA . LEU A 1 81 ? -6.032 -0.312 6.302 1.00 93.19 81 LEU A CA 1
ATOM 641 C C . LEU A 1 81 ? -7.499 -0.745 6.444 1.00 93.19 81 LEU A C 1
ATOM 643 O O . LEU A 1 81 ? -7.903 -1.212 7.506 1.00 93.19 81 LEU A O 1
ATOM 647 N N . ALA A 1 82 ? -8.268 -0.696 5.356 1.00 91.62 82 ALA A N 1
ATOM 648 C CA . ALA A 1 82 ? -9.663 -1.120 5.312 1.00 91.62 82 ALA A CA 1
ATOM 649 C C . ALA A 1 82 ? -9.852 -2.626 5.567 1.00 91.62 82 ALA A C 1
ATOM 651 O O . ALA A 1 82 ? -10.932 -3.024 5.996 1.00 91.62 82 ALA A O 1
ATOM 652 N N . VAL A 1 83 ? -8.846 -3.472 5.313 1.00 90.31 83 VAL A N 1
ATOM 653 C CA . VAL A 1 83 ? -8.838 -4.896 5.706 1.00 90.31 83 VAL A CA 1
ATOM 654 C C . VAL A 1 83 ? -8.499 -5.070 7.190 1.00 90.31 83 VAL A C 1
ATOM 656 O O . VAL A 1 83 ? -9.158 -5.852 7.872 1.00 90.31 83 VAL A O 1
ATOM 659 N N . LEU A 1 84 ? -7.517 -4.331 7.718 1.00 86.62 84 LEU A N 1
ATOM 660 C CA . LEU A 1 84 ? -7.139 -4.394 9.137 1.00 86.62 84 LEU A CA 1
ATOM 661 C C . LEU A 1 84 ? -8.257 -3.880 10.061 1.00 86.62 84 LEU A C 1
ATOM 663 O O . LEU A 1 84 ? -8.508 -4.481 11.104 1.00 86.62 84 LEU A O 1
ATOM 667 N N . LEU A 1 85 ? -8.968 -2.825 9.650 1.00 83.88 85 LEU A N 1
ATOM 668 C CA . LEU A 1 85 ? -10.135 -2.284 10.355 1.00 83.88 85 LEU A CA 1
ATOM 669 C C . LEU A 1 85 ? -11.402 -3.144 10.188 1.00 83.88 85 LEU A C 1
ATOM 671 O O . LEU A 1 85 ? -12.306 -3.053 11.011 1.00 83.88 85 LEU A O 1
ATOM 675 N N . ARG A 1 86 ? -11.476 -4.016 9.169 1.00 82.31 86 ARG A N 1
ATOM 676 C CA . ARG A 1 86 ? -12.649 -4.877 8.906 1.00 82.31 86 ARG A CA 1
ATOM 677 C C . ARG A 1 86 ? -12.808 -6.069 9.855 1.00 82.31 86 ARG A C 1
ATOM 679 O O . ARG A 1 86 ? -13.700 -6.878 9.630 1.00 82.31 86 ARG A O 1
ATOM 686 N N . LYS A 1 87 ? -11.991 -6.194 10.909 1.00 59.34 87 LYS A N 1
ATOM 687 C CA . LYS A 1 87 ? -12.199 -7.167 11.998 1.00 59.34 87 LYS A CA 1
ATOM 688 C C . LYS A 1 87 ? -13.243 -6.622 12.992 1.00 59.34 87 LYS A C 1
ATOM 690 O O . LYS A 1 87 ? -12.876 -5.789 13.815 1.00 59.34 87 LYS A O 1
ATOM 695 N N . PRO A 1 88 ? -14.506 -7.095 12.990 1.00 52.31 88 PRO A N 1
ATOM 696 C CA . PRO A 1 88 ? -15.596 -6.473 13.741 1.00 52.31 88 PRO A CA 1
ATOM 697 C C . PRO A 1 88 ? -15.930 -7.227 15.042 1.00 52.31 88 PRO A C 1
ATOM 699 O O . PRO A 1 88 ? -17.014 -7.076 15.594 1.00 52.31 88 PRO A O 1
ATOM 702 N N . GLY A 1 89 ? -15.013 -8.062 15.536 1.00 48.16 89 GLY A N 1
ATOM 703 C CA . GLY A 1 89 ? -15.103 -8.638 16.876 1.00 48.16 89 GLY A CA 1
ATOM 704 C C . GLY A 1 89 ? -14.410 -7.715 17.871 1.00 48.16 89 GLY A C 1
ATOM 705 O O . GLY A 1 89 ? -13.239 -7.393 17.666 1.00 48.16 89 GLY A O 1
ATOM 706 N N . LEU A 1 90 ? -15.104 -7.315 18.943 1.00 53.00 90 LEU A N 1
ATOM 707 C CA . LEU A 1 90 ? -14.535 -6.493 20.014 1.00 53.00 90 LEU A CA 1
ATOM 708 C C . LEU A 1 90 ? -13.353 -7.235 20.656 1.00 53.00 90 LEU A C 1
ATOM 710 O O . LEU A 1 90 ? -13.532 -8.108 21.504 1.00 53.00 90 LEU A O 1
ATOM 714 N N . GLN A 1 91 ? -12.132 -6.897 20.240 1.00 53.12 91 GLN A N 1
ATOM 715 C CA . GLN A 1 91 ? -10.916 -7.406 20.862 1.00 53.12 91 GLN A CA 1
ATOM 716 C C . GLN A 1 91 ? -10.832 -6.828 22.279 1.00 53.12 91 GLN A C 1
ATOM 718 O O . GLN A 1 91 ? -10.639 -5.625 22.456 1.00 53.12 91 GLN A O 1
ATOM 723 N N . LEU A 1 92 ? -10.978 -7.693 23.284 1.00 59.78 92 LEU A N 1
ATOM 724 C CA . LEU A 1 92 ? -10.665 -7.371 24.672 1.00 59.78 92 LEU A CA 1
ATOM 725 C C . LEU A 1 92 ? -9.176 -7.031 24.754 1.00 59.78 92 LEU A C 1
ATOM 727 O O . LEU A 1 92 ? -8.338 -7.929 24.672 1.00 59.78 92 LEU A O 1
ATOM 731 N N . HIS A 1 93 ? -8.835 -5.749 24.899 1.00 67.69 93 HIS A N 1
ATOM 732 C CA . HIS A 1 93 ? -7.444 -5.362 25.104 1.00 67.69 93 HIS A CA 1
ATOM 733 C C . HIS A 1 93 ? -7.138 -5.311 26.602 1.00 67.69 93 HIS A C 1
ATOM 735 O O . HIS A 1 93 ? -7.839 -4.657 27.377 1.00 67.69 93 HIS A O 1
ATOM 741 N N . THR A 1 94 ? -6.065 -5.984 27.010 1.00 71.94 94 THR A N 1
ATOM 742 C CA . THR A 1 94 ? -5.469 -5.812 28.337 1.00 71.94 94 THR A CA 1
ATOM 743 C C . THR A 1 94 ? -4.444 -4.694 28.235 1.00 71.94 94 THR A C 1
ATOM 745 O O . THR A 1 94 ? -3.411 -4.859 27.588 1.00 71.94 94 THR A O 1
ATOM 748 N N . CYS A 1 95 ? -4.705 -3.536 28.839 1.00 73.19 95 CYS A N 1
ATOM 749 C CA . CYS A 1 95 ? -3.731 -2.447 28.798 1.00 73.19 95 CYS A CA 1
ATOM 750 C C . CYS A 1 95 ? -2.511 -2.793 29.662 1.00 73.19 95 CYS A C 1
ATOM 752 O O . CYS A 1 95 ? -2.639 -2.944 30.874 1.00 73.19 95 CYS A O 1
ATOM 754 N N . LEU A 1 96 ? -1.312 -2.851 29.076 1.00 72.94 96 LEU A N 1
ATOM 755 C CA . LEU A 1 96 ? -0.081 -3.191 29.806 1.00 72.94 96 LEU A CA 1
ATOM 756 C C . LEU A 1 96 ? 0.228 -2.221 30.963 1.00 72.94 96 LEU A C 1
ATOM 758 O O . LEU A 1 96 ? 0.764 -2.639 31.987 1.00 72.94 96 LEU A O 1
ATOM 762 N N . ARG A 1 97 ? -0.155 -0.942 30.832 1.00 76.81 97 ARG A N 1
ATOM 763 C CA . ARG A 1 97 ? 0.150 0.116 31.811 1.00 76.81 97 ARG A CA 1
ATOM 764 C C . ARG A 1 97 ? -0.721 0.070 33.071 1.00 76.81 97 ARG A C 1
ATOM 766 O O . ARG A 1 97 ? -0.211 0.318 34.156 1.00 76.81 97 ARG A O 1
ATOM 773 N N . CYS A 1 98 ? -2.018 -0.218 32.942 1.00 81.69 98 CYS A N 1
ATOM 774 C CA . CYS A 1 98 ? -2.959 -0.256 34.077 1.00 81.69 98 CYS A CA 1
ATOM 775 C C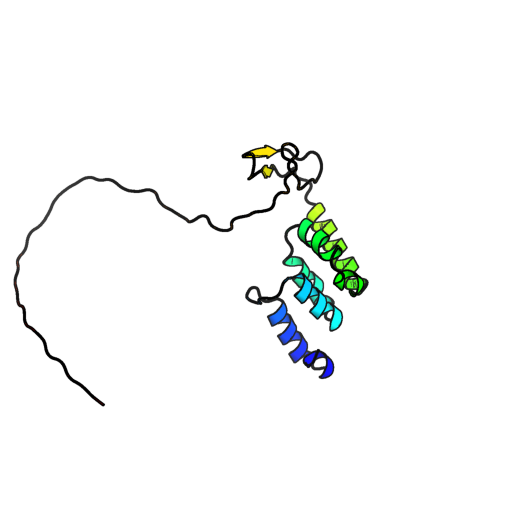 . CYS A 1 98 ? -3.571 -1.642 34.345 1.00 81.69 98 CYS A C 1
ATOM 777 O O . CYS A 1 98 ? -4.388 -1.778 35.248 1.00 81.69 98 CYS A O 1
ATOM 779 N N . LYS A 1 99 ? -3.199 -2.663 33.561 1.00 78.69 99 LYS A N 1
ATOM 780 C CA . LYS A 1 99 ? -3.691 -4.056 33.600 1.00 78.69 99 LYS A CA 1
ATOM 781 C C . LYS A 1 99 ? -5.207 -4.233 33.415 1.00 78.69 99 LYS A C 1
ATOM 783 O O . LYS A 1 99 ? -5.694 -5.358 33.459 1.00 78.69 99 LYS A O 1
ATOM 788 N N . ALA A 1 100 ? -5.947 -3.155 33.155 1.00 72.38 100 ALA A N 1
ATOM 789 C CA . ALA A 1 100 ? -7.384 -3.196 32.928 1.00 72.38 100 ALA A CA 1
ATOM 790 C C . ALA A 1 100 ? -7.725 -3.922 31.618 1.00 72.38 100 ALA A C 1
ATOM 792 O O . ALA A 1 100 ? -7.197 -3.586 30.552 1.00 72.38 100 ALA A O 1
ATOM 793 N N . LEU A 1 101 ? -8.654 -4.874 31.707 1.00 68.88 101 LEU A 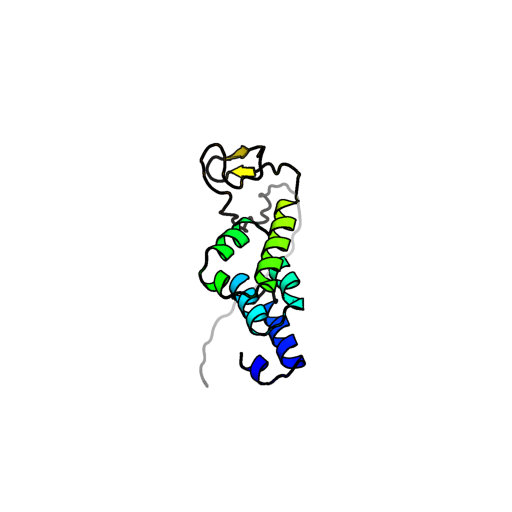N 1
ATOM 794 C CA . LEU A 1 101 ? -9.337 -5.461 30.559 1.00 68.88 101 LEU A CA 1
ATOM 795 C C . LEU A 1 101 ? -10.368 -4.446 30.043 1.00 68.88 101 LEU A C 1
ATOM 797 O O . LEU A 1 101 ? -11.195 -3.969 30.818 1.00 68.88 101 LEU A O 1
ATOM 801 N N . SER A 1 102 ? -10.311 -4.085 28.762 1.00 62.44 102 SER A N 1
ATOM 802 C CA . SER A 1 102 ? -11.188 -3.065 28.174 1.00 62.44 102 SER A CA 1
ATOM 803 C C . SER A 1 102 ? -11.950 -3.603 26.963 1.00 62.44 102 SER A C 1
ATOM 805 O O . SER A 1 102 ? -11.354 -4.005 25.962 1.00 62.44 102 SER A O 1
ATOM 807 N N . THR A 1 103 ? -13.281 -3.553 27.032 1.00 57.66 103 THR A N 1
ATOM 808 C CA . THR A 1 103 ? -14.185 -3.715 25.887 1.00 57.66 103 THR A CA 1
ATOM 809 C C . THR A 1 103 ? -14.210 -2.424 25.068 1.00 57.66 103 THR A C 1
ATOM 811 O O . THR A 1 103 ? -14.889 -1.457 25.411 1.00 57.66 103 THR A O 1
ATOM 814 N N . CYS A 1 104 ? -13.464 -2.388 23.966 1.00 52.88 104 CYS A N 1
ATOM 815 C CA . CYS A 1 104 ? -13.506 -1.259 23.040 1.00 52.88 104 CYS A CA 1
ATOM 816 C C . CYS A 1 104 ? -14.824 -1.256 22.243 1.00 52.88 104 CYS A C 1
ATOM 818 O O . CYS A 1 104 ? -14.991 -2.029 21.304 1.00 52.88 104 CYS A O 1
ATOM 820 N N . THR A 1 105 ? -15.761 -0.380 22.624 1.00 48.97 105 THR A N 1
ATOM 821 C CA . THR A 1 105 ? -17.070 -0.179 21.960 1.00 48.97 105 THR A CA 1
ATOM 822 C C . THR A 1 105 ? -16.978 0.528 20.603 1.00 48.97 105 THR A C 1
ATOM 824 O O . THR A 1 105 ? -17.930 0.522 19.830 1.00 48.97 105 THR A O 1
ATOM 827 N N . GLN A 1 106 ? -15.822 1.115 20.300 1.00 51.59 106 GLN A N 1
ATOM 828 C CA . GLN A 1 106 ? -15.400 1.608 18.988 1.00 51.59 106 GLN A CA 1
ATOM 829 C C . GLN A 1 106 ? -13.984 1.079 18.723 1.00 51.59 106 GLN A C 1
ATOM 831 O O . GLN A 1 106 ? -13.295 0.705 19.669 1.00 51.59 106 GLN A O 1
ATOM 836 N N . VAL A 1 107 ? -13.508 1.071 17.472 1.00 57.69 107 VAL A N 1
ATOM 837 C CA . VAL A 1 107 ? -12.145 0.606 17.138 1.00 57.69 107 VAL A CA 1
ATOM 838 C C . VAL A 1 107 ? -11.099 1.639 17.586 1.00 57.69 107 VAL A C 1
ATOM 840 O O . VAL A 1 107 ? -10.575 2.413 16.789 1.00 57.69 107 VAL A O 1
ATOM 843 N N . THR A 1 108 ? -10.804 1.663 18.887 1.00 58.03 108 THR A N 1
ATOM 844 C CA . THR A 1 108 ? -9.791 2.528 19.496 1.00 58.03 108 THR A CA 1
ATOM 845 C C . THR A 1 108 ? -8.648 1.687 20.062 1.00 58.03 108 THR A C 1
ATOM 847 O O . THR A 1 108 ? -8.841 0.775 20.864 1.00 58.03 108 THR A O 1
ATOM 850 N N . TRP A 1 109 ? -7.423 2.015 19.647 1.00 61.69 109 TRP A N 1
ATOM 851 C CA . TRP A 1 109 ? -6.187 1.369 20.120 1.00 61.69 109 TRP A CA 1
ATOM 852 C C . TRP A 1 109 ? -5.630 2.016 21.398 1.00 61.69 109 TRP A C 1
ATOM 854 O O . TRP A 1 109 ? -4.596 1.598 21.919 1.00 61.69 109 TRP A O 1
ATOM 864 N N . MET A 1 110 ? -6.321 3.041 21.900 1.00 69.94 110 MET A N 1
ATOM 865 C CA . MET A 1 110 ? -6.012 3.803 23.105 1.00 69.94 110 MET A CA 1
ATOM 866 C C . MET A 1 110 ? -6.874 3.310 24.269 1.00 69.94 110 MET A C 1
ATOM 868 O O . MET A 1 110 ? -8.102 3.335 24.188 1.00 69.94 110 MET A O 1
ATOM 872 N N . CYS A 1 111 ? -6.244 2.929 25.380 1.00 73.56 111 CYS A N 1
ATOM 873 C CA . CYS A 1 111 ? -6.965 2.480 26.565 1.00 73.56 111 CYS 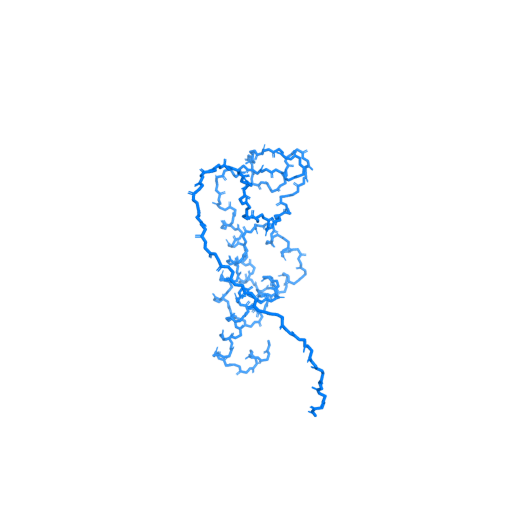A CA 1
ATOM 874 C C . CYS A 1 111 ? -7.881 3.591 27.115 1.00 73.56 111 CYS A C 1
ATOM 876 O O . CYS A 1 111 ? -7.395 4.695 27.392 1.00 73.56 111 CYS A O 1
ATOM 878 N N . PRO A 1 112 ? -9.188 3.330 27.330 1.00 72.44 112 PRO A N 1
ATOM 879 C CA . PRO A 1 112 ? -10.129 4.358 27.769 1.00 72.44 112 PRO A CA 1
ATOM 880 C C . PRO A 1 112 ? -9.777 4.929 29.148 1.00 72.44 112 PRO A C 1
ATOM 882 O O . PRO A 1 112 ? -10.006 6.119 29.367 1.00 72.44 112 PRO A O 1
ATOM 885 N N . GLN A 1 113 ? -9.179 4.110 30.023 1.00 73.62 113 GLN A N 1
ATOM 886 C CA . GLN A 1 113 ? -8.813 4.447 31.403 1.00 73.62 113 GLN A CA 1
ATOM 887 C C . GLN A 1 113 ? -7.581 5.362 31.491 1.00 73.62 113 GLN A C 1
ATOM 889 O O . GLN A 1 113 ? -7.631 6.412 32.118 1.00 73.62 113 GLN A O 1
ATOM 894 N N . CYS A 1 114 ? -6.467 4.983 30.854 1.00 78.75 114 CYS A N 1
ATOM 895 C CA . CYS A 1 114 ? -5.166 5.649 31.034 1.00 78.75 114 CYS A CA 1
ATOM 896 C C . CYS A 1 114 ? -4.657 6.401 29.790 1.00 78.75 114 CYS A C 1
ATOM 898 O O . CYS A 1 114 ? -3.488 6.790 29.748 1.00 78.75 114 CYS A O 1
ATOM 900 N N . LYS A 1 115 ? -5.501 6.534 28.752 1.00 75.00 115 LYS A N 1
ATOM 901 C CA . LYS A 1 115 ? -5.229 7.189 27.452 1.00 75.00 115 LYS A CA 1
ATOM 902 C C . LYS A 1 115 ? -3.910 6.778 26.779 1.00 75.00 115 LYS A C 1
ATOM 904 O O . LYS A 1 115 ? -3.358 7.504 25.963 1.00 75.00 115 LYS A O 1
ATOM 909 N N . THR A 1 116 ? -3.402 5.596 27.116 1.00 71.00 116 THR A N 1
ATOM 910 C CA . THR A 1 116 ? -2.150 5.053 26.580 1.00 71.00 116 THR A CA 1
ATOM 911 C C . THR A 1 116 ? -2.478 4.122 25.415 1.00 71.00 116 THR A C 1
ATOM 913 O O . THR A 1 116 ? -3.400 3.310 25.523 1.00 71.00 116 THR A O 1
ATOM 916 N N . TYR A 1 117 ? -1.755 4.251 24.303 1.00 67.69 117 TYR A N 1
ATOM 917 C CA . TYR A 1 117 ? -1.893 3.369 23.142 1.00 67.69 117 TYR A CA 1
ATOM 918 C C . TYR A 1 117 ? -1.420 1.939 23.445 1.00 67.69 117 TYR A C 1
ATOM 920 O O . TYR A 1 117 ? -0.631 1.709 24.359 1.00 67.69 117 TYR A O 1
ATOM 928 N N . SER A 1 118 ? -1.907 0.968 22.670 1.00 59.72 118 SER A N 1
ATOM 929 C CA . SER A 1 118 ? -1.640 -0.470 22.846 1.00 59.72 118 SER A CA 1
ATOM 930 C C . SER A 1 118 ? -0.302 -0.921 22.226 1.00 59.72 118 SER A C 1
ATOM 932 O O . SER A 1 118 ? -0.237 -1.925 21.505 1.00 59.72 118 SER A O 1
ATOM 934 N N . SER A 1 119 ? 0.760 -0.151 22.478 1.00 50.06 119 SER A N 1
ATOM 935 C CA . SER A 1 119 ? 2.157 -0.443 22.125 1.00 50.06 119 SER A CA 1
ATOM 936 C C . SER A 1 119 ? 2.823 -1.398 23.142 1.00 50.06 119 SER A C 1
ATOM 938 O O . SER A 1 119 ? 2.154 -1.912 24.035 1.00 50.06 119 SER A O 1
ATOM 940 N N . GLU A 1 120 ? 4.124 -1.683 22.985 1.00 43.62 120 GLU A N 1
ATOM 941 C CA . GLU A 1 120 ? 4.937 -2.531 23.886 1.00 43.62 120 GLU A CA 1
ATOM 942 C C . GLU A 1 120 ? 4.578 -4.034 23.937 1.00 43.62 120 GLU A C 1
ATOM 944 O O . GLU A 1 120 ? 4.593 -4.670 24.992 1.00 43.62 120 GLU A O 1
ATOM 949 N N . PHE A 1 121 ? 4.337 -4.666 22.781 1.00 42.03 121 PHE A N 1
ATOM 950 C CA . PHE A 1 121 ? 4.360 -6.135 22.697 1.00 42.03 121 PHE A CA 1
ATOM 951 C C . PHE A 1 121 ? 5.798 -6.662 22.841 1.00 42.03 121 PHE A C 1
ATOM 953 O O . PHE A 1 121 ? 6.500 -6.872 21.851 1.00 42.03 121 PHE A O 1
ATOM 960 N N . VAL A 1 122 ? 6.223 -6.921 24.081 1.00 36.72 122 VAL A N 1
ATOM 961 C CA . VAL A 1 122 ? 7.462 -7.657 24.372 1.00 36.72 122 VAL A CA 1
ATOM 962 C C . VAL A 1 122 ? 7.317 -9.083 23.842 1.00 36.72 122 VAL A C 1
ATOM 964 O O . VAL A 1 122 ? 6.695 -9.940 24.469 1.00 36.72 122 VAL A O 1
ATOM 967 N N . HIS A 1 123 ? 7.897 -9.348 22.671 1.00 41.62 123 HIS A N 1
ATOM 968 C CA . HIS A 1 123 ? 7.857 -10.653 22.009 1.00 41.62 123 HIS A CA 1
ATOM 969 C C . HIS A 1 123 ? 8.851 -11.640 22.655 1.00 41.62 123 HIS A C 1
ATOM 971 O O . HIS A 1 123 ? 9.752 -12.152 21.998 1.00 41.62 123 HIS A O 1
ATOM 977 N N . ASN A 1 124 ? 8.736 -11.847 23.974 1.00 37.50 124 ASN A N 1
ATOM 978 C CA . ASN A 1 124 ? 9.557 -12.788 24.736 1.00 37.50 124 ASN A CA 1
ATOM 979 C C . ASN A 1 124 ? 8.946 -13.158 26.107 1.00 37.50 124 ASN A C 1
ATOM 981 O O . ASN A 1 124 ? 9.302 -12.608 27.148 1.00 37.50 124 ASN A O 1
ATOM 985 N N . GLN A 1 125 ? 8.088 -14.178 26.115 1.00 35.38 125 GLN A N 1
ATOM 986 C CA . GLN A 1 125 ? 8.092 -15.188 27.181 1.00 35.38 125 GLN A CA 1
ATOM 987 C C . GLN A 1 125 ? 8.324 -16.533 26.481 1.00 35.38 125 GLN A C 1
ATOM 989 O O . GLN A 1 125 ? 7.479 -17.008 25.732 1.00 35.38 125 GLN A O 1
ATOM 994 N N . ARG A 1 126 ? 9.557 -17.049 26.499 1.00 37.69 126 ARG A N 1
ATOM 995 C CA . ARG A 1 126 ? 10.038 -17.963 27.551 1.00 37.69 126 ARG A CA 1
ATOM 996 C C . ARG A 1 126 ? 9.021 -19.066 27.845 1.00 37.69 126 ARG A C 1
ATOM 998 O O . ARG A 1 126 ? 8.244 -18.969 28.788 1.00 37.69 126 ARG A O 1
ATOM 1005 N N . GLN A 1 127 ? 9.113 -20.157 27.084 1.00 37.38 127 GLN A N 1
ATOM 1006 C CA . GLN A 1 127 ? 8.773 -21.469 27.630 1.00 37.38 127 GLN A CA 1
ATOM 1007 C C . GLN A 1 127 ? 9.620 -21.676 28.892 1.00 37.38 127 GLN A C 1
ATOM 1009 O O . GLN A 1 127 ? 10.844 -21.554 28.840 1.00 37.38 127 GLN A O 1
ATOM 1014 N N . GLN A 1 128 ? 8.979 -21.940 30.028 1.00 36.88 128 GLN A N 1
ATOM 1015 C CA . GLN A 1 128 ? 9.676 -22.187 31.285 1.00 36.88 128 GLN A CA 1
ATOM 1016 C C . GLN A 1 128 ? 8.889 -23.204 32.124 1.00 36.88 128 GLN A C 1
ATOM 1018 O O . GLN A 1 128 ? 7.925 -22.827 32.790 1.00 36.88 128 GLN A O 1
ATOM 1023 N N . PRO A 1 129 ? 9.274 -24.492 32.092 1.00 38.53 129 PRO A N 1
ATOM 1024 C CA . PRO A 1 129 ? 8.785 -25.479 33.047 1.00 38.53 129 PRO A CA 1
ATOM 1025 C C . PRO A 1 129 ? 9.175 -25.095 34.483 1.00 38.53 129 PRO A C 1
ATOM 1027 O O . PRO A 1 129 ? 10.243 -24.525 34.720 1.00 38.53 129 PRO A O 1
ATOM 1030 N N . LEU A 1 130 ? 8.296 -25.405 35.435 1.00 36.16 130 LEU A N 1
ATOM 1031 C CA . LEU A 1 130 ? 8.500 -25.194 36.873 1.00 36.16 130 LEU A CA 1
ATOM 1032 C C . LEU A 1 130 ? 9.268 -26.380 37.513 1.00 36.16 130 LEU A C 1
ATOM 1034 O O . LEU A 1 130 ? 9.370 -27.437 36.888 1.00 36.16 130 LEU A O 1
ATOM 1038 N N . PRO A 1 131 ? 9.876 -26.202 38.706 1.00 41.69 131 PRO A N 1
ATOM 1039 C CA . PRO A 1 131 ? 10.882 -27.123 39.249 1.00 41.69 131 PRO A CA 1
ATOM 1040 C C . PRO A 1 131 ? 10.311 -28.396 39.902 1.00 41.69 131 PRO A C 1
ATOM 1042 O O . PRO A 1 131 ? 9.105 -28.557 40.068 1.00 41.69 131 PRO A O 1
ATOM 1045 N N . ALA A 1 132 ? 11.219 -29.305 40.271 1.00 40.31 132 ALA A N 1
ATOM 1046 C CA . ALA A 1 132 ? 10.930 -30.690 40.642 1.00 40.31 132 ALA A CA 1
ATOM 1047 C C . ALA A 1 132 ? 10.998 -30.999 42.150 1.00 40.31 132 ALA A C 1
ATOM 1049 O O . ALA A 1 132 ? 11.627 -30.281 42.922 1.00 40.31 132 ALA A O 1
ATOM 1050 N N . ASN A 1 133 ? 10.401 -32.139 42.515 1.00 35.44 133 ASN A N 1
ATOM 1051 C CA . ASN A 1 133 ? 10.757 -33.063 43.605 1.00 35.44 133 ASN A CA 1
ATOM 1052 C C . ASN A 1 133 ? 9.814 -34.284 43.499 1.00 35.44 133 ASN A C 1
ATOM 1054 O O . ASN A 1 133 ? 8.700 -34.126 43.014 1.00 35.44 133 ASN A O 1
ATOM 1058 N N . GLN A 1 134 ? 10.061 -35.498 43.988 1.00 38.62 134 GLN A N 1
ATOM 1059 C CA . GLN A 1 134 ? 11.216 -36.305 44.413 1.00 38.62 134 GLN A CA 1
ATOM 1060 C C . GLN A 1 134 ? 10.569 -37.540 45.086 1.00 38.62 134 GLN A C 1
ATOM 1062 O O . GLN A 1 134 ? 9.722 -37.333 45.953 1.00 38.62 134 GLN A O 1
ATOM 1067 N N . ASN A 1 135 ? 10.960 -38.778 44.750 1.00 28.69 135 ASN A N 1
ATOM 1068 C CA . ASN A 1 135 ? 11.220 -39.835 45.752 1.00 28.69 135 ASN A CA 1
ATOM 1069 C C . ASN A 1 135 ? 11.707 -41.170 45.142 1.00 28.69 135 ASN A C 1
ATOM 1071 O O . ASN A 1 135 ? 11.132 -41.652 44.175 1.00 28.69 135 ASN A O 1
ATOM 1075 N N . ASN A 1 136 ? 12.758 -41.709 45.776 1.00 30.56 136 ASN A N 1
ATOM 1076 C CA . ASN A 1 136 ? 13.276 -43.085 45.978 1.00 30.56 136 ASN A CA 1
ATOM 1077 C C . ASN A 1 136 ? 12.662 -44.291 45.201 1.00 30.56 136 ASN A C 1
ATOM 1079 O O . ASN A 1 136 ? 11.475 -44.329 44.913 1.00 30.56 136 ASN A O 1
ATOM 1083 N N . SER A 1 137 ? 13.384 -45.393 44.929 1.00 31.16 137 SER A N 1
ATOM 1084 C CA . SER A 1 137 ? 14.498 -46.006 45.697 1.00 31.16 137 SER A CA 1
ATOM 1085 C C . SER A 1 137 ? 15.430 -46.894 44.835 1.00 31.16 137 SER A C 1
ATOM 1087 O O . SER A 1 137 ? 15.006 -47.329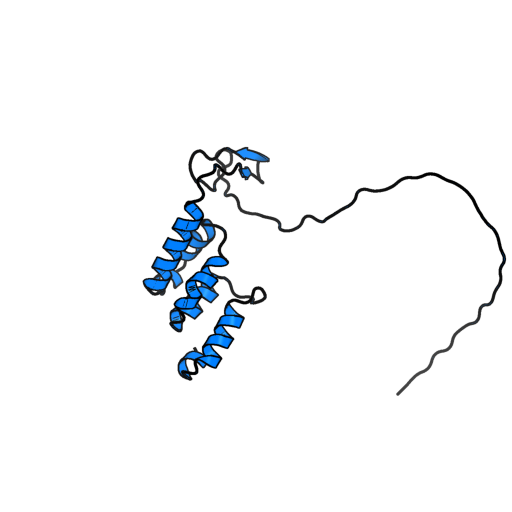 43.775 1.00 31.16 137 SER A O 1
ATOM 1089 N N . SER A 1 138 ? 16.634 -47.199 45.356 1.00 31.48 138 SER A N 1
ATOM 1090 C CA . SER A 1 138 ? 17.501 -48.409 45.204 1.00 31.48 138 SER A CA 1
ATOM 1091 C C . SER A 1 138 ? 17.523 -49.222 43.879 1.00 31.48 138 SER A C 1
ATOM 1093 O O . SER A 1 138 ? 16.485 -49.619 43.372 1.00 31.48 138 SER A O 1
ATOM 1095 N N . THR A 1 139 ? 18.658 -49.677 43.318 1.00 30.69 139 THR A N 1
ATOM 1096 C CA . THR A 1 139 ? 20.045 -49.838 43.846 1.00 30.69 139 THR A CA 1
ATOM 1097 C C . THR A 1 139 ? 21.082 -49.479 42.730 1.00 30.69 139 THR A C 1
ATOM 1099 O O . THR A 1 139 ? 20.780 -48.551 41.991 1.00 30.69 139 THR A O 1
ATOM 1102 N N . THR A 1 140 ? 22.306 -49.999 42.496 1.00 31.58 140 THR A N 1
ATOM 1103 C CA . THR A 1 140 ? 23.095 -51.197 42.901 1.00 31.58 140 THR A CA 1
ATOM 1104 C C . THR A 1 140 ? 24.616 -50.874 42.849 1.00 31.58 140 THR A C 1
ATOM 1106 O O . THR A 1 140 ? 25.007 -49.816 42.366 1.00 31.58 140 THR A O 1
ATOM 1109 N N . VAL A 1 141 ? 25.491 -51.764 43.341 1.00 32.09 141 VAL A N 1
ATOM 1110 C CA . VAL A 1 141 ? 26.972 -51.626 43.393 1.00 32.09 141 VAL A CA 1
ATOM 1111 C C . VAL A 1 141 ? 27.673 -52.326 42.210 1.00 32.09 141 VAL A C 1
ATOM 1113 O O . VAL A 1 141 ? 27.189 -53.381 41.813 1.00 32.09 141 VAL A O 1
ATOM 1116 N N . THR A 1 142 ? 28.827 -51.812 41.718 1.00 29.91 142 THR A N 1
ATOM 1117 C CA . THR A 1 142 ? 30.092 -52.571 41.422 1.00 29.91 142 THR A CA 1
ATOM 1118 C C . THR A 1 142 ? 31.277 -51.674 40.959 1.00 29.91 142 THR A C 1
ATOM 1120 O O . THR A 1 142 ? 31.272 -51.139 39.861 1.00 29.91 142 THR A O 1
ATOM 1123 N N . GLN A 1 143 ? 32.289 -51.551 41.836 1.00 31.48 143 GLN A N 1
ATOM 1124 C CA . GLN A 1 143 ? 33.768 -51.510 41.642 1.00 31.48 143 GLN A CA 1
ATOM 1125 C C . GLN A 1 143 ? 34.475 -50.642 40.545 1.00 31.48 143 GLN A C 1
ATOM 1127 O O . GLN A 1 143 ? 34.487 -50.970 39.367 1.00 31.48 143 GLN A O 1
ATOM 1132 N N . GLN A 1 144 ? 35.150 -49.572 41.016 1.00 30.41 144 GLN A N 1
ATOM 1133 C CA . GLN A 1 144 ? 36.603 -49.196 40.943 1.00 30.41 144 GLN A CA 1
ATOM 1134 C C . GLN A 1 144 ? 37.641 -50.012 40.104 1.00 30.41 144 GLN A C 1
ATOM 1136 O O . GLN A 1 144 ? 37.360 -51.173 39.820 1.00 30.41 144 GLN A O 1
ATOM 1141 N N . PRO A 1 145 ? 38.913 -49.531 39.885 1.00 44.75 145 PRO A N 1
ATOM 1142 C CA . PRO A 1 145 ? 39.539 -48.198 40.155 1.00 44.75 145 PRO A CA 1
ATOM 1143 C C . PRO A 1 145 ? 40.557 -47.633 39.094 1.00 44.75 145 PRO A C 1
ATOM 1145 O O . PRO A 1 145 ? 41.067 -48.376 38.270 1.00 44.75 145 PRO A O 1
ATOM 1148 N N . ALA A 1 146 ? 40.984 -46.360 39.279 1.00 29.52 146 ALA A N 1
ATOM 1149 C CA . ALA A 1 146 ? 42.301 -45.743 38.919 1.00 29.52 146 ALA A CA 1
ATOM 1150 C C . ALA A 1 146 ? 42.753 -45.697 37.418 1.00 29.52 146 ALA A C 1
ATOM 1152 O O . ALA A 1 146 ? 42.294 -46.474 36.599 1.00 29.52 146 ALA A O 1
ATOM 1153 N N . GLN A 1 147 ? 43.627 -44.793 36.935 1.00 33.00 147 GLN A N 1
ATOM 1154 C CA . GLN A 1 147 ? 44.741 -44.036 37.547 1.00 33.00 147 GLN A CA 1
ATOM 1155 C C . GLN A 1 147 ? 44.856 -42.565 37.062 1.00 33.00 147 GLN A C 1
ATOM 1157 O O . GLN A 1 147 ? 44.194 -42.140 36.119 1.00 33.00 147 GLN A O 1
ATOM 1162 N N . GLN A 1 148 ? 45.742 -41.795 37.708 1.00 32.22 148 GLN A N 1
ATOM 1163 C CA . GLN A 1 148 ? 46.240 -40.481 37.262 1.00 32.22 148 GLN A CA 1
ATOM 1164 C C . GLN A 1 148 ? 47.347 -40.637 36.199 1.00 32.22 148 GLN A C 1
ATOM 1166 O O . GLN A 1 148 ? 48.021 -41.658 36.206 1.00 32.22 148 GLN A O 1
ATOM 1171 N N . TYR A 1 149 ? 47.635 -39.594 35.405 1.00 29.64 149 TYR A N 1
ATOM 1172 C CA . TYR A 1 149 ? 48.987 -38.996 35.315 1.00 29.64 149 TYR A CA 1
ATOM 1173 C C . TYR A 1 149 ? 48.945 -37.606 34.636 1.00 29.64 149 TYR A C 1
ATOM 1175 O O . TYR A 1 149 ? 47.874 -37.089 34.321 1.00 29.64 149 TYR A O 1
ATOM 1183 N N . THR A 1 150 ? 50.099 -36.945 34.523 1.00 33.41 150 THR A N 1
ATOM 1184 C CA . THR A 1 150 ? 50.251 -35.484 34.381 1.00 33.41 150 THR A CA 1
ATOM 1185 C C . THR A 1 150 ? 50.851 -35.027 33.049 1.00 33.41 150 THR A C 1
ATOM 1187 O O . THR A 1 150 ? 51.760 -35.688 32.571 1.00 33.41 150 THR A O 1
ATOM 1190 N N . SER A 1 151 ? 50.493 -33.801 32.627 1.00 34.22 151 SER A N 1
ATOM 1191 C CA . SER A 1 151 ? 51.351 -32.778 31.974 1.00 34.22 151 SER A CA 1
ATOM 1192 C C . SER A 1 151 ? 52.140 -33.120 30.692 1.00 34.22 151 SER A C 1
ATOM 1194 O O . SER A 1 151 ? 52.825 -34.130 30.615 1.00 34.22 151 SER A O 1
ATOM 1196 N N . THR A 1 152 ? 52.195 -32.176 29.740 1.00 38.44 152 THR A N 1
ATOM 1197 C CA . THR A 1 152 ? 53.438 -31.468 29.319 1.00 38.44 152 THR A CA 1
ATOM 1198 C C . THR A 1 152 ? 53.104 -30.436 28.223 1.00 38.44 152 THR A C 1
ATOM 1200 O O . THR A 1 152 ? 52.133 -30.595 27.486 1.00 38.44 152 THR A O 1
ATOM 1203 N N . GLN A 1 153 ? 53.867 -29.340 28.146 1.00 40.78 153 GLN A N 1
ATOM 1204 C CA . GLN A 1 153 ? 53.757 -28.308 27.103 1.00 40.78 153 GLN A CA 1
ATOM 1205 C C . GLN A 1 153 ? 54.648 -28.638 25.897 1.00 40.78 153 GLN A C 1
ATOM 1207 O O . GLN A 1 153 ? 55.692 -29.244 26.090 1.00 40.78 153 GLN A O 1
ATOM 1212 N N . HIS A 1 154 ? 54.288 -28.158 24.702 1.00 38.56 154 HIS A N 1
ATOM 1213 C CA . HIS A 1 154 ? 55.164 -27.496 23.709 1.00 38.56 154 HIS A CA 1
ATOM 1214 C C . HIS A 1 154 ? 54.365 -27.275 22.405 1.00 38.56 154 HIS A C 1
ATOM 1216 O O . HIS A 1 154 ? 53.402 -27.996 22.170 1.00 38.56 154 HIS A O 1
ATOM 1222 N N . THR A 1 155 ? 54.674 -26.401 21.442 1.00 40.59 155 THR A N 1
ATOM 1223 C CA . THR A 1 155 ? 55.459 -25.155 21.269 1.00 40.59 155 THR A CA 1
ATOM 1224 C C . THR A 1 155 ? 55.846 -25.163 19.786 1.00 40.59 155 THR A C 1
ATOM 1226 O O . THR A 1 155 ? 56.555 -26.073 19.367 1.00 40.59 155 THR A O 1
ATOM 1229 N N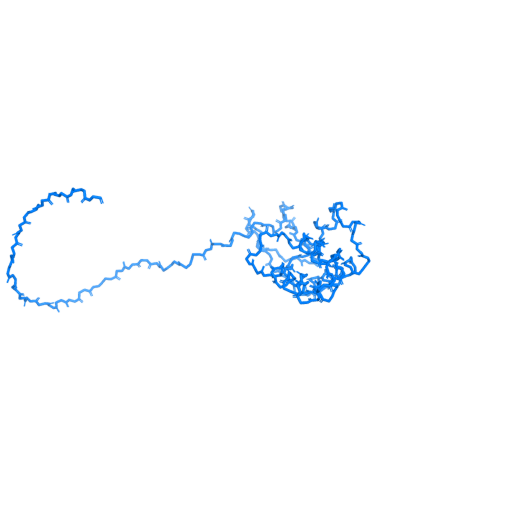 . MET A 1 156 ? 55.460 -24.124 19.032 1.00 36.66 156 MET A N 1
ATOM 1230 C CA . MET A 1 156 ? 55.731 -23.958 17.588 1.00 36.66 156 MET A CA 1
ATOM 1231 C C . MET A 1 156 ? 55.048 -25.010 16.675 1.00 36.66 156 MET A C 1
ATOM 1233 O O . MET A 1 156 ? 54.690 -26.099 17.110 1.00 36.66 156 MET A O 1
ATOM 1237 N N . ARG A 1 157 ? 54.755 -24.692 15.409 1.00 37.47 157 ARG A N 1
ATOM 1238 C CA . ARG A 1 157 ? 55.366 -23.668 14.542 1.00 37.47 157 ARG A CA 1
ATOM 1239 C C . ARG A 1 157 ? 54.343 -22.872 13.736 1.00 37.47 157 ARG A C 1
ATOM 1241 O O . ARG A 1 157 ? 53.306 -23.468 13.386 1.00 37.47 157 ARG A O 1
#

Organism: Steinernema carpocapsae (NCBI:txid34508)

pLDDT: mean 72.17, std 24.12, range [28.69, 97.94]

Sequence (157 aa):
MAACKMESPGLLQKCASILLAPHTQLSVFVRLSLLDRCYLHEMLEQCLRMIHRPEQLLEMSQQQTYECLSTKARSSMMDRLAVLLRKPGLQLHTCLRCKALSTCTQVTWMCPQCKTYSSEFVHNQRQQPLPANQNNSSTTVTQQPAQQYTSTQHTMR

Radius of gyration: 28.42 Å; chains: 1; bounding box: 73×66×63 Å